Protein AF-A0A967EX42-F1 (afdb_monomer_lite)

Foldseek 3Di:
DDDDFDWDQLQPCLQPDDPPPQAQFWKFWAWPVRFTFIWRFHDRDNQFTWTQGDGGDDPDDGGIDTDGSNGTRTITGDHPPPPPPDPPDDD

Secondary structure (DSSP, 8-state):
------EE-HHHHHHHS--TT-TT-EEEEEETTS-EEEEEEEEEETTEEEEEEEEES-SSPSSEEEEETTTEEEEEE------SSS-----

Radius of gyration: 14.45 Å; chains: 1; bounding box: 37×41×31 Å

Structure (mmCIF, N/CA/C/O backbone):
data_AF-A0A967EX42-F1
#
_entry.id   AF-A0A967EX42-F1
#
loop_
_atom_site.group_PDB
_atom_site.id
_atom_site.type_symbol
_atom_site.label_atom_id
_atom_site.label_alt_id
_atom_site.label_comp_id
_atom_site.label_asym_id
_atom_site.label_entity_id
_atom_site.label_seq_id
_atom_site.pdbx_PDB_ins_code
_atom_site.Cartn_x
_atom_site.Cartn_y
_atom_site.Cartn_z
_atom_site.occupancy
_atom_site.B_iso_or_equiv
_atom_site.auth_seq_id
_atom_site.auth_comp_id
_atom_site.auth_asym_id
_atom_site.auth_atom_id
_atom_site.pdbx_PDB_model_num
ATOM 1 N N . MET A 1 1 ? 1.486 21.436 -17.954 1.00 35.44 1 MET A N 1
ATOM 2 C CA . MET A 1 1 ? 0.444 20.396 -18.123 1.00 35.44 1 MET A CA 1
ATOM 3 C C . MET A 1 1 ? 0.056 19.926 -16.726 1.00 35.44 1 MET A C 1
ATOM 5 O O . MET A 1 1 ? 0.956 19.622 -15.960 1.00 35.44 1 MET A O 1
ATOM 9 N N . SER A 1 2 ? -1.225 20.010 -16.351 1.00 40.00 2 SER A N 1
ATOM 10 C CA . SER A 1 2 ? -1.698 19.812 -14.967 1.00 40.00 2 SER A CA 1
ATOM 11 C C . SER A 1 2 ? -2.010 18.330 -14.727 1.00 40.00 2 SER A C 1
ATOM 13 O O . SER A 1 2 ? -2.857 17.781 -15.428 1.00 40.00 2 SER A O 1
ATOM 15 N N . ILE A 1 3 ? -1.311 17.670 -13.800 1.00 47.00 3 ILE A N 1
ATOM 16 C CA . ILE A 1 3 ? -1.523 16.250 -13.481 1.00 47.00 3 ILE A CA 1
ATOM 17 C C . ILE A 1 3 ? -2.624 16.183 -12.419 1.00 47.00 3 ILE A C 1
ATOM 19 O O . ILE A 1 3 ? -2.421 16.594 -11.278 1.00 47.00 3 ILE A O 1
ATOM 23 N N . SER A 1 4 ? -3.814 15.723 -12.804 1.00 40.44 4 SER A N 1
ATOM 24 C CA . SER A 1 4 ? -4.915 15.474 -11.872 1.00 40.44 4 SER A CA 1
ATOM 25 C C . SER A 1 4 ? -4.529 14.361 -10.896 1.00 40.44 4 SER A C 1
ATOM 27 O O . SER A 1 4 ? -4.266 13.237 -11.315 1.00 40.44 4 SER A O 1
ATOM 29 N N . ALA A 1 5 ? -4.518 14.662 -9.596 1.00 45.56 5 ALA A N 1
ATOM 30 C CA . ALA A 1 5 ? -4.414 13.653 -8.548 1.00 45.56 5 ALA A CA 1
ATOM 31 C C . ALA A 1 5 ? -5.678 12.776 -8.581 1.00 45.56 5 ALA A C 1
ATOM 33 O O . ALA A 1 5 ? -6.760 13.214 -8.188 1.00 45.56 5 ALA A O 1
ATOM 34 N N . MET A 1 6 ? -5.563 11.560 -9.117 1.00 48.69 6 MET A N 1
ATOM 35 C CA . MET A 1 6 ? -6.631 10.563 -9.067 1.00 48.69 6 MET A CA 1
ATOM 36 C C . MET A 1 6 ? -6.621 9.931 -7.673 1.00 48.69 6 MET A C 1
ATOM 38 O O . MET A 1 6 ? -5.757 9.117 -7.354 1.00 48.69 6 MET A O 1
ATOM 42 N N . LEU A 1 7 ? -7.553 10.356 -6.819 1.00 53.31 7 LEU A N 1
ATOM 43 C CA . LEU A 1 7 ? -7.757 9.775 -5.496 1.00 53.31 7 LEU A CA 1
ATOM 44 C C . LEU A 1 7 ? -8.462 8.421 -5.666 1.00 53.31 7 LEU A C 1
ATOM 46 O O . LEU A 1 7 ? -9.679 8.380 -5.838 1.00 53.31 7 LEU A O 1
ATOM 50 N N . VAL A 1 8 ? -7.698 7.326 -5.651 1.00 49.75 8 VAL A N 1
ATOM 51 C CA . VAL A 1 8 ? -8.249 5.971 -5.777 1.00 49.75 8 VAL A CA 1
ATOM 52 C C . VAL A 1 8 ? -8.836 5.551 -4.430 1.00 4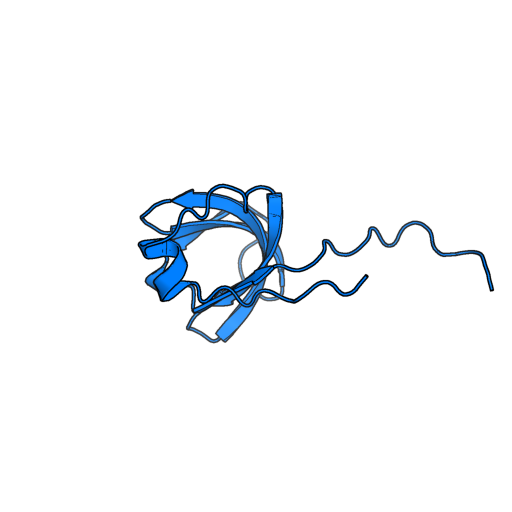9.75 8 VAL A C 1
ATOM 54 O O . VAL A 1 8 ? -8.125 5.367 -3.435 1.00 49.75 8 VAL A O 1
ATOM 57 N N . SER A 1 9 ? -10.158 5.392 -4.376 1.00 46.91 9 SER A N 1
ATOM 58 C CA . SER A 1 9 ? -10.838 4.854 -3.200 1.00 46.91 9 SER A CA 1
ATOM 59 C C . SER A 1 9 ? -10.618 3.341 -3.167 1.00 46.91 9 SER A C 1
ATOM 61 O O . SER A 1 9 ? -11.327 2.561 -3.814 1.00 46.91 9 SER A O 1
ATOM 63 N N . ALA A 1 10 ? -9.610 2.92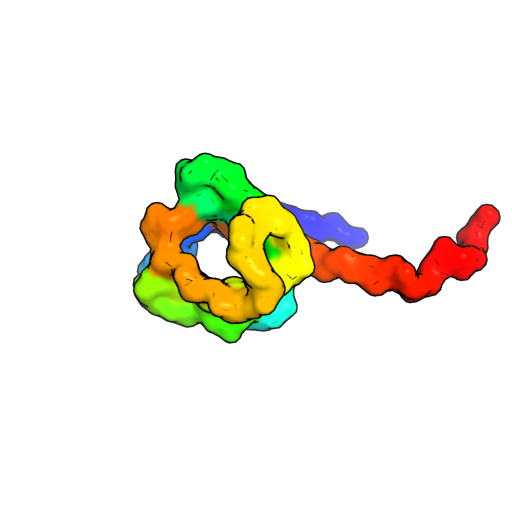4 -2.394 1.00 50.88 10 ALA A N 1
ATOM 64 C CA . ALA A 1 10 ? -9.120 1.547 -2.338 1.00 50.88 10 ALA A CA 1
ATOM 65 C C . ALA A 1 10 ? -10.233 0.505 -2.104 1.00 50.88 10 ALA A C 1
ATOM 67 O O . ALA A 1 10 ? -10.152 -0.606 -2.612 1.00 50.88 10 ALA A O 1
ATOM 68 N N . SER A 1 11 ? -11.312 0.844 -1.393 1.00 47.59 11 SER A N 1
ATOM 69 C CA . SER A 1 11 ? -12.350 -0.132 -1.025 1.00 47.59 11 SER A CA 1
ATOM 70 C C . SER A 1 11 ? -13.310 -0.535 -2.158 1.00 47.59 11 SER A C 1
ATOM 72 O O . SER A 1 11 ? -13.893 -1.618 -2.079 1.00 47.59 11 SER A O 1
ATOM 74 N N . LYS A 1 12 ? -13.496 0.288 -3.201 1.00 41.56 12 LYS A N 1
ATOM 75 C CA . LYS A 1 12 ? -14.422 -0.020 -4.312 1.00 41.56 12 LYS A CA 1
ATOM 76 C C . LYS A 1 12 ? -13.683 -0.328 -5.614 1.00 41.56 12 LYS A C 1
ATOM 78 O O . LYS A 1 12 ? -14.061 -1.248 -6.333 1.00 41.56 12 LYS A O 1
ATOM 83 N N . GLU A 1 13 ? -12.574 0.360 -5.866 1.00 47.31 13 GLU A N 1
ATOM 84 C CA . GLU A 1 13 ? -11.811 0.199 -7.108 1.00 47.31 13 GLU A CA 1
ATOM 85 C C . GLU A 1 13 ? -10.967 -1.082 -7.125 1.00 47.31 13 GLU A C 1
ATOM 87 O O . GLU A 1 13 ? -10.925 -1.741 -8.155 1.00 47.31 13 GLU A O 1
ATOM 92 N N . LEU A 1 14 ? -10.430 -1.544 -5.983 1.00 51.53 14 LEU A N 1
ATOM 93 C CA . LEU A 1 14 ? -9.758 -2.857 -5.897 1.00 51.53 14 LEU A CA 1
ATOM 94 C C . LEU A 1 14 ? -10.696 -4.044 -6.183 1.00 51.53 14 LEU A C 1
ATOM 96 O O . LEU A 1 14 ? -10.224 -5.145 -6.458 1.00 51.53 14 LEU A O 1
ATOM 100 N N . ARG A 1 15 ? -12.015 -3.854 -6.041 1.00 48.41 15 ARG A N 1
ATOM 101 C CA . ARG A 1 15 ? -13.008 -4.937 -6.098 1.00 48.41 15 ARG A CA 1
ATOM 102 C C . ARG A 1 15 ? -13.697 -5.056 -7.456 1.00 48.41 15 ARG A C 1
ATOM 104 O O . ARG A 1 15 ? -14.104 -6.156 -7.811 1.00 48.41 15 ARG A O 1
ATOM 111 N N . GLU A 1 16 ? -13.826 -3.951 -8.188 1.00 40.34 16 GLU A N 1
ATOM 112 C CA . GLU A 1 16 ? -14.556 -3.901 -9.466 1.00 40.34 16 GLU A CA 1
ATOM 113 C C . GLU A 1 16 ? -13.726 -3.376 -10.648 1.00 40.34 16 GLU A C 1
ATOM 115 O O . GLU A 1 16 ? -14.134 -3.562 -11.792 1.00 40.34 16 GLU A O 1
ATOM 120 N N . CYS A 1 17 ? -12.542 -2.797 -10.424 1.00 40.62 17 CYS A N 1
ATOM 121 C CA . CYS A 1 17 ? -11.687 -2.305 -11.500 1.00 40.62 17 CYS A CA 1
ATOM 122 C C . CYS A 1 17 ? -10.368 -3.077 -11.539 1.00 40.62 17 CYS A C 1
ATOM 124 O O . CYS A 1 17 ? -9.635 -3.136 -10.565 1.00 40.62 17 CYS A O 1
ATOM 126 N N . ASN A 1 18 ? -10.068 -3.673 -12.689 1.00 43.41 18 ASN A N 1
ATOM 127 C CA . ASN A 1 18 ? -8.858 -3.464 -13.496 1.00 43.41 18 ASN A CA 1
ATOM 128 C C . ASN A 1 18 ? -7.726 -2.558 -12.932 1.00 43.41 18 ASN A C 1
ATOM 130 O O . ASN A 1 18 ? -7.215 -1.697 -13.643 1.00 43.41 18 ASN A O 1
ATOM 134 N N . VAL A 1 19 ? -7.250 -2.748 -11.700 1.00 51.53 19 VAL A N 1
ATOM 135 C CA . VAL A 1 19 ? -6.016 -2.105 -11.210 1.00 51.53 19 VAL A CA 1
ATOM 136 C C . VAL A 1 19 ? -4.788 -2.894 -11.692 1.00 51.53 19 VAL A C 1
ATOM 138 O O . VAL A 1 19 ? -3.875 -3.214 -10.939 1.00 51.53 19 VAL A O 1
ATOM 141 N N . THR A 1 20 ? -4.779 -3.268 -12.970 1.00 52.69 20 THR A N 1
ATOM 142 C CA . THR A 1 20 ? -3.600 -3.784 -13.671 1.00 52.69 20 THR A CA 1
ATOM 143 C C . THR A 1 20 ? -2.809 -2.580 -14.172 1.00 52.69 20 THR A C 1
ATOM 145 O O . THR A 1 20 ? -3.272 -1.893 -15.081 1.00 52.69 20 THR A O 1
ATOM 148 N N . GLY A 1 21 ? -1.650 -2.298 -13.569 1.00 56.91 21 GLY A N 1
ATOM 149 C CA . GLY A 1 21 ? -0.772 -1.194 -13.991 1.00 56.91 21 GLY A CA 1
ATOM 150 C C . GLY A 1 21 ? -0.304 -0.237 -12.890 1.00 56.91 21 GLY A C 1
ATOM 151 O O . GLY A 1 21 ? 0.402 0.718 -13.202 1.00 56.91 21 GLY A O 1
ATOM 152 N N . MET A 1 22 ? -0.660 -0.472 -11.620 1.00 66.25 22 MET A N 1
ATOM 153 C CA . MET A 1 22 ? -0.056 0.262 -10.495 1.00 66.25 22 MET A CA 1
ATOM 154 C C . MET A 1 22 ? 1.289 -0.329 -10.053 1.00 66.25 22 MET A C 1
ATOM 156 O O . MET A 1 22 ? 1.985 0.302 -9.264 1.00 66.25 22 MET A O 1
ATOM 160 N N . ASP A 1 23 ? 1.676 -1.507 -10.547 1.00 75.50 23 ASP A N 1
ATOM 161 C CA . ASP A 1 23 ? 2.970 -2.124 -10.251 1.00 75.50 23 ASP A CA 1
ATOM 162 C C . ASP A 1 23 ? 4.135 -1.180 -10.569 1.00 75.50 23 ASP A C 1
ATOM 164 O O . ASP A 1 23 ? 4.238 -0.612 -11.656 1.00 75.50 23 ASP A O 1
ATOM 168 N N . GLY A 1 24 ? 5.015 -0.989 -9.589 1.00 78.62 24 GLY A N 1
ATOM 169 C CA . GLY A 1 24 ? 6.131 -0.052 -9.669 1.00 78.62 24 GLY A CA 1
ATOM 170 C C . GLY A 1 24 ? 5.774 1.407 -9.362 1.00 78.62 24 GLY A C 1
ATOM 171 O O . GLY A 1 24 ? 6.683 2.234 -9.306 1.00 78.62 24 GLY A O 1
ATOM 172 N N . GLN A 1 25 ? 4.503 1.748 -9.115 1.00 83.81 25 GLN A N 1
ATOM 173 C CA . GLN A 1 25 ? 4.126 3.107 -8.721 1.00 83.81 25 GLN A CA 1
ATOM 174 C C . GLN A 1 25 ? 4.354 3.367 -7.234 1.00 83.81 25 GLN A C 1
ATOM 176 O O . GLN A 1 25 ? 4.132 2.504 -6.380 1.00 83.81 25 GLN A O 1
ATOM 181 N N . TYR A 1 26 ? 4.772 4.596 -6.933 1.00 86.12 26 TYR A N 1
ATOM 182 C CA . TYR A 1 26 ? 4.898 5.094 -5.572 1.00 86.12 26 TYR A CA 1
ATOM 183 C C . TYR A 1 26 ? 3.523 5.519 -5.075 1.00 86.12 26 TYR A C 1
ATOM 185 O O . TYR A 1 26 ? 2.802 6.267 -5.732 1.00 86.12 26 TYR A O 1
ATOM 193 N N . VAL A 1 27 ? 3.155 5.026 -3.902 1.00 86.75 27 VAL A N 1
ATOM 194 C CA . VAL A 1 27 ? 1.878 5.317 -3.269 1.00 86.75 27 VAL A CA 1
ATOM 195 C C . VAL A 1 27 ? 2.084 5.694 -1.812 1.00 86.75 27 VAL A C 1
ATOM 197 O O . VAL A 1 27 ? 2.958 5.161 -1.123 1.00 86.75 27 VAL A O 1
ATOM 200 N N . VAL A 1 28 ? 1.245 6.593 -1.319 1.00 88.88 28 VAL A N 1
ATOM 201 C CA . VAL A 1 28 ? 1.023 6.770 0.112 1.00 88.88 28 VAL A CA 1
ATOM 202 C C . VAL A 1 28 ? -0.157 5.888 0.489 1.00 88.88 28 VAL A C 1
ATOM 204 O O . VAL A 1 28 ? -1.291 6.124 0.077 1.00 88.88 28 VAL A O 1
ATOM 207 N N . ALA A 1 29 ? 0.128 4.838 1.254 1.00 88.06 29 ALA A N 1
ATOM 208 C CA . ALA A 1 29 ? -0.883 3.947 1.787 1.00 88.06 29 ALA A CA 1
ATOM 209 C C . ALA A 1 29 ? -1.353 4.455 3.151 1.00 88.06 29 ALA A C 1
ATOM 211 O O . ALA A 1 29 ? -0.544 4.618 4.071 1.00 88.06 29 ALA A O 1
ATOM 212 N N . THR A 1 30 ? -2.662 4.669 3.278 1.00 89.38 30 THR A N 1
ATOM 213 C CA . THR A 1 30 ? -3.321 4.948 4.557 1.00 89.38 30 THR A CA 1
ATOM 214 C C . THR A 1 30 ? -4.038 3.683 5.010 1.00 89.38 30 THR A C 1
ATOM 216 O O . THR A 1 30 ? -4.881 3.143 4.293 1.00 89.38 30 THR A O 1
ATOM 219 N N . LEU A 1 31 ? -3.689 3.174 6.190 1.00 88.69 31 LEU A N 1
ATOM 220 C CA . LEU A 1 31 ? -4.398 2.065 6.826 1.00 88.69 31 LEU A CA 1
ATOM 221 C C . LEU A 1 31 ? -5.603 2.584 7.606 1.00 88.69 31 LEU A C 1
ATOM 223 O O . LEU A 1 31 ? -5.625 3.728 8.057 1.00 88.69 31 LEU A O 1
ATOM 227 N N . ARG A 1 32 ? -6.580 1.706 7.846 1.00 87.94 32 ARG A N 1
ATOM 228 C CA . ARG A 1 32 ? -7.773 2.046 8.639 1.00 87.94 32 ARG A CA 1
ATOM 229 C C . ARG A 1 32 ? -7.485 2.423 10.091 1.00 87.94 32 ARG A C 1
ATOM 231 O O . ARG A 1 32 ? -8.305 3.086 10.712 1.00 87.94 32 ARG A O 1
ATOM 238 N N . ASP A 1 33 ? -6.346 2.005 10.640 1.00 87.69 33 ASP A N 1
ATOM 239 C CA . ASP A 1 33 ? -5.891 2.433 11.969 1.00 87.69 33 ASP A CA 1
ATOM 240 C C . ASP A 1 33 ? -5.270 3.846 11.974 1.00 87.69 33 ASP A C 1
ATOM 242 O O . ASP A 1 33 ? -4.888 4.348 13.027 1.00 87.69 33 ASP A O 1
ATOM 246 N N . GLY A 1 34 ? -5.194 4.500 10.809 1.00 87.69 34 GLY A N 1
ATOM 247 C CA . GLY A 1 34 ? -4.628 5.835 10.632 1.00 87.69 34 GLY A CA 1
ATOM 248 C C . GLY A 1 34 ? -3.141 5.842 10.278 1.00 87.69 34 GLY A C 1
ATOM 249 O O . GLY A 1 34 ? -2.624 6.895 9.905 1.00 87.69 34 GLY A O 1
ATOM 250 N N . THR A 1 35 ? -2.449 4.696 10.336 1.00 88.81 35 THR A N 1
ATOM 251 C CA . THR A 1 35 ? -1.044 4.607 9.916 1.00 88.81 35 THR A CA 1
ATOM 252 C C . THR A 1 35 ? -0.893 4.986 8.446 1.00 88.81 35 THR A C 1
ATOM 254 O O . THR A 1 35 ? -1.524 4.392 7.569 1.00 88.81 35 THR A O 1
ATOM 257 N N . LYS A 1 36 ? 0.005 5.937 8.174 1.00 87.44 36 LYS A N 1
ATOM 258 C CA . LYS A 1 36 ? 0.373 6.369 6.823 1.00 87.44 36 LYS A CA 1
ATOM 259 C C . LYS A 1 36 ? 1.827 6.040 6.532 1.00 87.44 36 LYS A C 1
ATOM 261 O O . LYS A 1 36 ? 2.717 6.316 7.337 1.00 87.44 36 LYS A O 1
ATOM 266 N N . PHE A 1 37 ? 2.081 5.467 5.365 1.00 87.25 37 PHE A N 1
ATOM 267 C CA . PHE A 1 37 ? 3.437 5.173 4.919 1.00 87.25 37 PHE A CA 1
ATOM 268 C C . PHE A 1 37 ? 3.531 5.209 3.398 1.00 87.25 37 PHE A C 1
ATOM 270 O O . PHE A 1 37 ? 2.576 4.914 2.686 1.00 87.25 37 PHE A O 1
ATOM 277 N N . MET A 1 38 ? 4.709 5.564 2.905 1.00 87.44 38 MET A N 1
ATOM 278 C CA . MET A 1 38 ? 5.034 5.550 1.491 1.00 87.44 38 MET A CA 1
ATOM 279 C C . MET A 1 38 ? 5.599 4.185 1.106 1.00 87.44 38 MET A C 1
ATOM 281 O O . MET A 1 38 ? 6.519 3.661 1.753 1.00 87.44 38 MET A O 1
ATOM 285 N N . ALA A 1 39 ? 5.059 3.617 0.041 1.00 89.25 39 ALA A N 1
ATOM 286 C CA . ALA A 1 39 ? 5.450 2.323 -0.478 1.00 89.25 39 ALA A CA 1
ATOM 287 C C . ALA A 1 39 ? 5.403 2.297 -2.006 1.00 89.25 39 ALA A C 1
ATOM 289 O O . ALA A 1 39 ? 4.779 3.146 -2.629 1.00 89.25 39 ALA A O 1
ATOM 290 N N . VAL A 1 40 ? 6.057 1.306 -2.601 1.00 88.81 40 VAL A N 1
ATOM 291 C CA . VAL A 1 40 ? 5.897 0.970 -4.018 1.00 88.81 40 VAL A CA 1
ATOM 292 C C . VAL A 1 40 ? 4.954 -0.218 -4.126 1.00 88.81 40 VAL A C 1
ATOM 294 O O . VAL A 1 40 ? 5.111 -1.196 -3.392 1.00 88.81 40 VAL A O 1
ATOM 297 N N . VAL A 1 41 ? 3.975 -0.147 -5.022 1.00 88.06 41 VAL A N 1
ATOM 298 C CA . VAL A 1 41 ? 3.095 -1.285 -5.313 1.00 88.06 41 VAL A CA 1
ATOM 299 C C . VAL A 1 41 ? 3.900 -2.357 -6.041 1.00 88.06 41 VAL A C 1
ATOM 301 O O . VAL A 1 41 ? 4.542 -2.078 -7.048 1.00 88.06 41 VAL A O 1
ATOM 304 N N . PHE A 1 42 ? 3.905 -3.575 -5.504 1.00 87.62 42 PHE A N 1
ATOM 305 C CA . PHE A 1 42 ? 4.600 -4.715 -6.105 1.00 87.62 42 PHE A CA 1
ATOM 306 C C . PHE A 1 42 ? 3.660 -5.683 -6.813 1.00 87.62 42 PHE A C 1
ATOM 308 O O . PHE A 1 42 ? 4.078 -6.306 -7.779 1.00 87.62 42 PHE A O 1
ATOM 315 N N . GLU A 1 43 ? 2.460 -5.871 -6.259 1.00 85.62 43 GLU A N 1
ATOM 316 C CA . GLU A 1 43 ? 1.427 -6.728 -6.834 1.00 85.62 43 GLU A CA 1
ATOM 317 C C . GLU A 1 43 ? 0.071 -6.379 -6.214 1.00 85.62 43 GLU A C 1
ATOM 319 O O . GLU A 1 43 ? -0.029 -6.134 -5.006 1.00 85.62 43 GLU A O 1
ATOM 324 N N . ILE A 1 44 ? -0.991 -6.413 -7.016 1.00 83.00 44 ILE A N 1
ATOM 325 C CA . ILE A 1 44 ? -2.374 -6.325 -6.541 1.00 83.00 44 ILE A CA 1
ATOM 326 C C . ILE A 1 44 ? -3.076 -7.651 -6.822 1.00 83.00 44 ILE A C 1
ATOM 328 O O . ILE A 1 44 ? -3.073 -8.159 -7.938 1.00 83.00 44 ILE A O 1
ATOM 332 N N . SER A 1 45 ? -3.702 -8.204 -5.790 1.00 81.75 45 SER A N 1
ATOM 333 C CA . SER A 1 45 ? -4.448 -9.457 -5.834 1.00 81.75 45 SER A CA 1
ATOM 334 C C . SER A 1 45 ? -5.861 -9.258 -5.286 1.00 81.75 45 SER A C 1
ATOM 336 O O . SER A 1 45 ? -6.121 -8.345 -4.506 1.00 81.75 45 SER A O 1
ATOM 338 N N . ALA A 1 46 ? -6.777 -10.181 -5.590 1.00 76.75 46 ALA A N 1
ATOM 339 C CA . ALA A 1 46 ? -8.150 -10.134 -5.069 1.00 76.75 46 ALA A CA 1
ATOM 340 C C . ALA A 1 46 ? -8.231 -10.119 -3.524 1.00 76.75 46 ALA A C 1
ATOM 342 O O . ALA A 1 46 ? -9.206 -9.634 -2.953 1.00 76.75 46 ALA A O 1
ATOM 343 N N . GLY A 1 47 ? -7.207 -10.643 -2.839 1.00 81.44 47 GLY A N 1
ATOM 344 C CA . GLY A 1 47 ? -7.115 -10.627 -1.377 1.00 81.44 47 GLY A CA 1
ATOM 345 C C . GLY A 1 47 ? -6.527 -9.343 -0.777 1.00 81.44 47 GLY A C 1
ATOM 346 O O . GLY A 1 47 ? -6.682 -9.116 0.425 1.00 81.44 47 GLY A O 1
ATOM 347 N N . GLY A 1 48 ? -5.840 -8.507 -1.560 1.00 86.25 48 GLY A N 1
ATOM 348 C CA . GLY A 1 48 ? -5.098 -7.360 -1.039 1.00 86.25 48 GLY A CA 1
ATOM 349 C C . GLY A 1 48 ? -3.975 -6.866 -1.944 1.00 86.25 48 GLY A C 1
ATOM 350 O O . GLY A 1 48 ? -3.853 -7.269 -3.096 1.00 86.25 48 GLY A O 1
ATOM 351 N N . VAL A 1 49 ? -3.133 -5.999 -1.392 1.00 86.38 49 VAL A N 1
ATOM 352 C CA . VAL A 1 49 ? -2.032 -5.348 -2.107 1.00 86.38 49 VAL A CA 1
ATOM 353 C C . VAL A 1 49 ? -0.703 -5.700 -1.444 1.00 86.38 49 VAL A C 1
ATOM 355 O O . VAL A 1 49 ? -0.556 -5.594 -0.223 1.00 86.38 49 VAL A O 1
ATOM 358 N N . GLN A 1 50 ? 0.273 -6.115 -2.249 1.00 88.56 50 GLN A N 1
ATOM 359 C CA . GLN A 1 50 ? 1.669 -6.215 -1.845 1.00 88.56 50 GLN A CA 1
ATOM 360 C C . GLN A 1 50 ? 2.365 -4.871 -2.059 1.00 88.56 50 GLN A C 1
ATOM 362 O O . GLN A 1 50 ? 2.429 -4.345 -3.170 1.00 88.56 50 GLN A O 1
ATOM 367 N N . LEU A 1 51 ? 2.912 -4.329 -0.977 1.00 88.56 51 LEU A N 1
ATOM 368 C CA . LEU A 1 51 ? 3.582 -3.038 -0.920 1.00 88.56 51 LEU A CA 1
ATOM 369 C C . LEU A 1 51 ? 5.030 -3.222 -0.458 1.00 88.56 51 LEU A C 1
ATOM 371 O O . LEU A 1 51 ? 5.297 -3.919 0.521 1.00 88.56 51 LEU A O 1
ATOM 375 N N . ILE A 1 52 ? 5.975 -2.565 -1.122 1.00 87.06 52 ILE A N 1
ATOM 376 C CA . ILE A 1 52 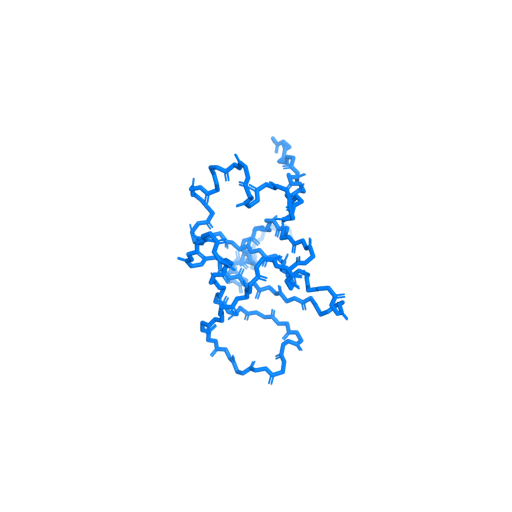? 7.372 -2.471 -0.692 1.00 87.06 52 ILE A CA 1
ATOM 377 C C . ILE A 1 52 ? 7.540 -1.155 0.057 1.00 87.06 52 ILE A C 1
ATOM 379 O O . ILE A 1 52 ? 7.429 -0.087 -0.540 1.00 87.06 52 ILE A O 1
ATOM 383 N N . LYS A 1 53 ? 7.801 -1.210 1.367 1.00 80.69 53 LYS A N 1
ATOM 384 C CA . LYS A 1 53 ? 7.965 0.002 2.186 1.00 80.69 53 LYS A CA 1
ATOM 385 C C . LYS A 1 53 ? 9.163 0.821 1.694 1.00 80.69 53 LYS A C 1
ATOM 387 O O . LYS A 1 53 ? 10.281 0.314 1.688 1.00 80.69 53 LYS A O 1
ATOM 392 N N . VAL A 1 54 ? 8.922 2.095 1.384 1.00 76.56 54 VAL A N 1
ATOM 393 C CA . VAL A 1 54 ? 9.964 3.075 1.041 1.00 76.56 54 VAL A CA 1
ATOM 394 C C . VAL A 1 54 ? 10.295 3.944 2.253 1.00 76.56 54 VAL A C 1
ATOM 396 O O . VAL A 1 54 ? 11.457 4.067 2.627 1.00 76.56 54 VAL A O 1
ATOM 399 N N . LYS A 1 55 ? 9.279 4.534 2.902 1.00 74.69 55 LYS A N 1
ATOM 400 C CA . LYS A 1 55 ? 9.453 5.455 4.040 1.00 74.69 55 LYS A CA 1
ATOM 401 C C . LYS A 1 55 ? 8.163 5.566 4.856 1.00 74.69 55 LYS A C 1
ATOM 403 O O . LYS A 1 55 ? 7.082 5.449 4.299 1.00 74.69 55 LYS A O 1
ATOM 408 N N . GLY A 1 56 ? 8.251 5.820 6.161 1.00 72.75 56 GLY A N 1
ATOM 409 C CA . GLY A 1 56 ? 7.084 6.114 7.003 1.00 72.75 56 GLY A CA 1
ATOM 410 C C . GLY A 1 56 ? 7.042 5.325 8.305 1.00 72.75 56 GLY A C 1
ATOM 411 O O . GLY A 1 56 ? 7.933 4.518 8.586 1.00 72.75 56 GLY A O 1
ATOM 412 N N . ASP A 1 57 ? 5.970 5.546 9.060 1.00 70.56 57 ASP A N 1
ATOM 413 C CA . ASP A 1 57 ? 5.825 5.171 10.473 1.00 70.56 57 ASP A CA 1
ATOM 414 C C . ASP A 1 57 ? 5.481 3.688 10.702 1.00 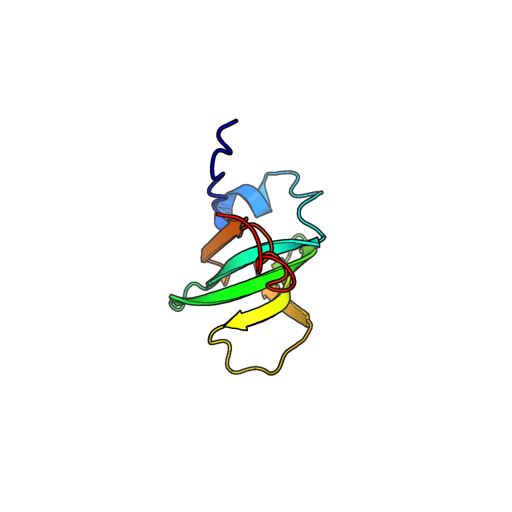70.56 57 ASP A C 1
ATOM 416 O O . ASP A 1 57 ? 5.088 3.269 11.784 1.00 70.56 57 ASP A O 1
ATOM 420 N N . LEU A 1 58 ? 5.623 2.842 9.675 1.00 75.56 58 LEU A N 1
ATOM 421 C CA . LEU A 1 58 ? 5.357 1.416 9.833 1.00 75.56 58 LEU A CA 1
ATOM 422 C C . LEU A 1 58 ? 6.377 0.826 10.832 1.00 75.56 58 LEU A C 1
ATOM 424 O O . LEU A 1 58 ? 7.573 0.881 10.535 1.00 75.56 58 LEU A O 1
ATOM 428 N N . PRO A 1 59 ? 5.973 0.174 11.938 1.00 69.69 59 PRO A N 1
ATOM 429 C CA . PRO A 1 59 ? 6.904 -0.340 12.955 1.00 69.69 59 PRO A CA 1
ATOM 430 C C . PRO A 1 59 ? 7.766 -1.522 12.475 1.00 69.69 59 PRO A C 1
ATOM 432 O O . PRO A 1 59 ? 8.564 -2.068 13.232 1.00 69.69 59 PRO A O 1
ATOM 435 N N . LYS A 1 60 ? 7.603 -1.952 11.219 1.00 69.44 60 LYS A N 1
ATOM 436 C CA . LYS A 1 60 ? 8.359 -3.046 10.608 1.00 69.44 60 LYS A CA 1
ATOM 437 C C . LYS A 1 60 ? 9.528 -2.517 9.754 1.00 69.44 60 LYS A C 1
ATOM 439 O O . LYS A 1 60 ? 9.416 -1.424 9.178 1.00 69.44 60 LYS A O 1
ATOM 444 N N . PRO A 1 61 ? 10.637 -3.281 9.658 1.00 71.81 61 PRO A N 1
ATOM 445 C CA . PRO A 1 61 ? 11.796 -2.930 8.830 1.00 71.81 61 PRO A CA 1
ATOM 446 C C . PRO A 1 61 ? 11.421 -2.756 7.349 1.00 71.81 61 PRO A C 1
ATOM 448 O O . PRO A 1 61 ? 10.335 -3.144 6.932 1.00 71.81 61 PRO A O 1
ATOM 451 N N . ALA A 1 62 ? 12.290 -2.152 6.537 1.00 67.88 62 ALA A N 1
ATOM 452 C CA . ALA A 1 62 ? 12.051 -2.052 5.094 1.00 67.88 62 ALA A CA 1
ATOM 453 C C . ALA A 1 62 ? 11.908 -3.456 4.469 1.00 67.88 62 ALA A C 1
ATOM 455 O O . ALA A 1 62 ? 12.672 -4.363 4.796 1.00 67.88 62 ALA A O 1
ATOM 456 N N . GLY A 1 63 ? 10.909 -3.651 3.604 1.00 77.88 63 GLY A N 1
ATOM 457 C CA . GLY A 1 63 ? 10.600 -4.964 3.037 1.00 77.88 63 GLY A CA 1
ATOM 458 C C . GLY A 1 63 ? 9.265 -5.016 2.294 1.00 77.88 63 GLY A C 1
ATOM 459 O O . GLY A 1 63 ? 8.585 -3.999 2.139 1.00 77.88 63 GLY A O 1
ATOM 460 N N . ARG A 1 64 ? 8.911 -6.221 1.831 1.00 86.00 64 ARG A N 1
ATOM 461 C CA . ARG A 1 64 ? 7.622 -6.533 1.195 1.00 86.00 64 ARG A CA 1
ATOM 462 C C . ARG A 1 64 ? 6.565 -6.829 2.254 1.00 86.00 64 ARG A C 1
ATOM 464 O O . ARG A 1 64 ? 6.776 -7.661 3.135 1.00 86.00 64 ARG A O 1
ATOM 471 N N . PHE A 1 65 ? 5.418 -6.179 2.131 1.00 84.88 65 PHE A N 1
ATOM 472 C CA . PHE A 1 65 ? 4.289 -6.307 3.037 1.00 84.88 65 PHE A CA 1
ATOM 473 C C . PHE A 1 65 ? 3.015 -6.576 2.258 1.00 84.88 65 PHE A C 1
ATOM 475 O O . PHE A 1 65 ? 2.633 -5.793 1.397 1.00 84.88 65 PHE A O 1
ATOM 482 N N . PHE A 1 66 ? 2.330 -7.657 2.606 1.00 87.44 66 PHE A N 1
ATOM 483 C CA . PHE A 1 66 ? 0.976 -7.893 2.137 1.00 87.44 66 PHE A CA 1
ATOM 484 C C . PHE A 1 66 ? -0.019 -7.220 3.085 1.00 87.44 66 PHE A C 1
ATOM 486 O O . PHE A 1 66 ? -0.043 -7.513 4.286 1.00 87.44 66 PHE A O 1
ATOM 493 N N . PHE A 1 67 ? -0.847 -6.333 2.541 1.00 86.75 67 PHE A N 1
ATOM 494 C CA . PHE A 1 67 ? -1.959 -5.719 3.250 1.00 86.75 67 PHE A CA 1
ATOM 495 C C . PHE A 1 67 ? -3.270 -6.162 2.608 1.00 86.75 67 PHE A C 1
ATOM 497 O O . PHE A 1 67 ? -3.497 -5.887 1.429 1.00 86.75 67 PHE A O 1
ATOM 504 N N . PRO A 1 68 ? -4.159 -6.830 3.358 1.00 86.31 68 PRO A N 1
ATOM 505 C CA . PRO A 1 68 ? -5.448 -7.195 2.812 1.00 86.31 68 PRO A CA 1
ATOM 506 C C . PRO A 1 68 ? -6.291 -5.942 2.557 1.00 86.31 68 PRO A C 1
ATOM 508 O O . PRO A 1 68 ? -6.216 -4.968 3.309 1.0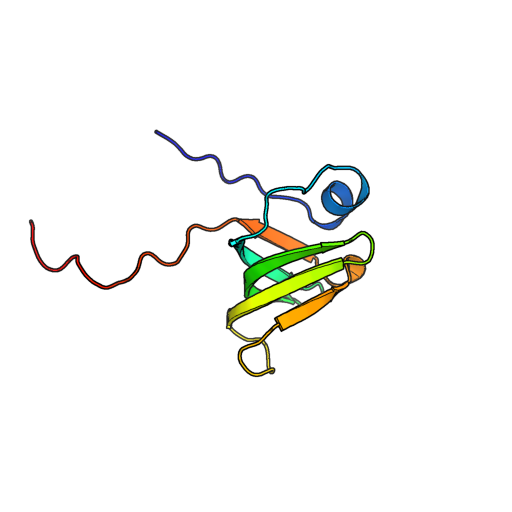0 86.31 68 PRO A O 1
ATOM 511 N N . HIS A 1 69 ? -7.126 -5.982 1.520 1.00 82.19 69 HIS A N 1
ATOM 512 C CA . HIS A 1 69 ? -7.897 -4.822 1.049 1.00 82.19 69 HIS A CA 1
ATOM 513 C C . HIS A 1 69 ? -8.783 -4.162 2.125 1.00 82.19 69 HIS A C 1
ATOM 515 O O . HIS A 1 69 ? -9.004 -2.961 2.092 1.00 82.19 69 HIS A O 1
ATOM 521 N N . TRP A 1 70 ? -9.237 -4.921 3.127 1.00 83.50 70 TRP A N 1
ATOM 522 C CA . TRP A 1 70 ? -10.070 -4.433 4.226 1.00 83.50 70 TRP A CA 1
ATOM 523 C C . TRP A 1 70 ? -9.279 -3.631 5.261 1.00 83.50 70 TRP A C 1
ATOM 525 O O . TRP A 1 70 ? -9.872 -2.939 6.083 1.00 83.50 70 TRP A O 1
ATOM 535 N N . ARG A 1 71 ? -7.947 -3.745 5.253 1.00 86.88 71 ARG A N 1
ATOM 536 C CA . ARG A 1 71 ? -7.052 -3.031 6.168 1.00 86.88 71 ARG A CA 1
ATOM 537 C C . ARG A 1 71 ? -6.548 -1.715 5.580 1.00 86.88 71 ARG A C 1
ATOM 539 O O . ARG A 1 71 ? -6.136 -0.838 6.336 1.00 86.88 71 ARG A O 1
ATOM 546 N N . ILE A 1 72 ? -6.582 -1.596 4.256 1.00 86.19 72 ILE A N 1
ATOM 547 C CA . ILE A 1 72 ? -6.237 -0.382 3.522 1.00 86.19 72 ILE A CA 1
ATOM 548 C C . ILE A 1 72 ? -7.471 0.522 3.509 1.00 86.19 72 ILE A C 1
ATOM 550 O O . ILE A 1 72 ? -8.565 0.094 3.143 1.00 86.19 72 ILE A O 1
ATOM 554 N N . ASP A 1 73 ? -7.298 1.760 3.949 1.00 87.31 73 ASP A N 1
ATOM 555 C CA . ASP A 1 73 ? -8.320 2.797 3.850 1.00 87.31 73 ASP A CA 1
ATOM 556 C C . ASP A 1 73 ? -8.281 3.438 2.456 1.00 87.31 73 ASP A C 1
ATOM 558 O O . ASP A 1 73 ? -9.262 3.388 1.709 1.00 87.31 73 ASP A O 1
ATOM 562 N N . SER A 1 74 ? -7.102 3.927 2.061 1.00 84.06 74 SER A N 1
ATOM 563 C CA . SER A 1 74 ? -6.855 4.556 0.763 1.00 84.06 74 SER A CA 1
ATOM 564 C C . SER A 1 74 ? -5.424 4.323 0.265 1.00 84.06 74 SER A C 1
ATOM 566 O O . SER A 1 74 ? -4.502 4.059 1.046 1.00 84.06 74 SER A O 1
ATOM 568 N N . LEU A 1 75 ? -5.248 4.415 -1.056 1.00 84.62 75 LEU A N 1
ATOM 569 C CA . LEU A 1 75 ? -3.949 4.425 -1.729 1.00 84.62 75 LEU A CA 1
ATOM 570 C C . LEU A 1 75 ? -3.894 5.666 -2.615 1.00 84.62 75 LEU A C 1
ATOM 572 O O . LEU A 1 75 ? -4.661 5.787 -3.567 1.00 84.62 75 LEU A O 1
ATOM 576 N N . GLU A 1 76 ? -2.984 6.580 -2.308 1.00 85.75 76 GLU A N 1
ATOM 577 C CA . GLU A 1 76 ? -2.780 7.787 -3.105 1.00 85.75 76 GLU A CA 1
ATOM 578 C C . GLU A 1 76 ? -1.520 7.621 -3.943 1.00 85.75 76 GLU A C 1
ATOM 580 O O . GLU A 1 76 ? -0.434 7.458 -3.388 1.00 85.75 76 GLU A O 1
ATOM 585 N N . VAL A 1 77 ? -1.650 7.650 -5.271 1.00 85.12 77 VAL A N 1
ATOM 586 C CA . VAL A 1 77 ? -0.484 7.648 -6.163 1.00 85.12 77 VAL A CA 1
ATOM 587 C C . VAL A 1 77 ? 0.256 8.961 -5.996 1.00 85.12 77 VAL A C 1
ATOM 589 O O . VAL A 1 77 ? -0.309 10.040 -6.171 1.00 85.12 77 VAL A O 1
ATOM 592 N N . VAL A 1 78 ? 1.536 8.855 -5.677 1.00 83.12 78 VAL A N 1
ATOM 593 C CA . VAL A 1 78 ? 2.444 9.987 -5.573 1.00 83.12 78 VAL A CA 1
ATOM 594 C C . VAL A 1 78 ? 3.563 9.818 -6.582 1.00 83.12 78 VAL A C 1
ATOM 596 O O . VAL A 1 78 ? 3.877 8.712 -7.026 1.00 83.12 78 VAL A O 1
ATOM 599 N N . GLN A 1 79 ? 4.187 10.927 -6.958 1.00 77.31 79 GLN A N 1
ATOM 600 C CA . GLN A 1 79 ? 5.441 10.829 -7.686 1.00 77.31 79 GLN A CA 1
ATOM 601 C C . GLN A 1 79 ? 6.486 10.174 -6.770 1.00 77.31 79 GLN A C 1
ATOM 603 O O . GLN A 1 79 ? 6.418 10.365 -5.546 1.00 77.31 79 GLN A O 1
ATOM 608 N N . PRO A 1 80 ? 7.439 9.395 -7.321 1.00 70.25 80 PRO A N 1
ATOM 609 C CA . PRO A 1 80 ? 8.633 9.050 -6.565 1.00 70.25 80 PRO A CA 1
ATOM 610 C C . PRO A 1 80 ? 9.169 10.320 -5.905 1.00 70.25 80 PRO A C 1
ATOM 612 O O . PRO A 1 80 ? 9.077 11.387 -6.520 1.00 70.25 80 PRO A O 1
ATOM 615 N N . PRO A 1 81 ? 9.721 10.248 -4.680 1.00 64.69 81 PRO A N 1
ATOM 616 C CA . PRO A 1 81 ? 10.590 11.326 -4.250 1.00 64.69 81 PRO A CA 1
ATOM 617 C C . PRO A 1 81 ? 11.630 11.441 -5.362 1.00 64.69 81 PRO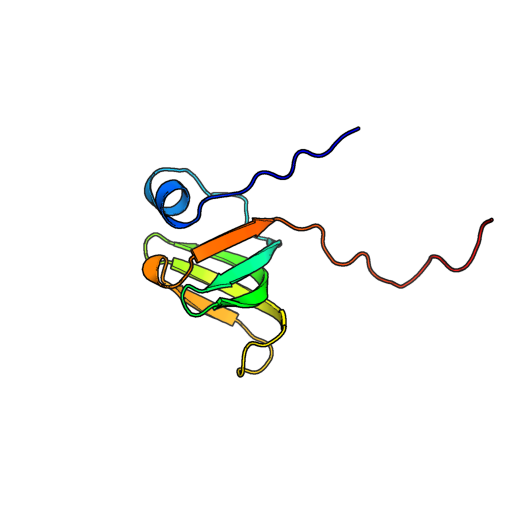 A C 1
ATOM 619 O O . PRO A 1 81 ? 12.376 10.485 -5.580 1.00 64.69 81 PRO A O 1
ATOM 622 N N . GLU A 1 82 ? 11.588 12.529 -6.139 1.00 58.38 82 GLU A N 1
ATOM 623 C CA . GLU A 1 82 ? 12.639 12.831 -7.103 1.00 58.38 82 GLU A CA 1
ATOM 624 C C . GLU A 1 82 ? 13.943 12.558 -6.370 1.00 58.38 82 GLU A C 1
ATOM 626 O O . GLU A 1 82 ? 14.089 12.992 -5.219 1.00 58.38 82 GLU A O 1
ATOM 631 N N . SER A 1 83 ? 14.817 11.736 -6.963 1.00 50.16 83 SER A N 1
ATOM 632 C CA . SER A 1 83 ? 16.174 11.584 -6.459 1.00 50.16 83 SER A CA 1
ATOM 633 C C . SER A 1 83 ? 16.662 12.993 -6.161 1.00 50.16 83 SER A C 1
ATOM 635 O O . SER A 1 83 ? 16.883 13.771 -7.081 1.00 50.16 83 SER A O 1
ATOM 637 N N . GLN A 1 84 ? 16.775 13.353 -4.882 1.00 53.06 84 GLN A N 1
ATOM 638 C CA . GLN A 1 84 ? 17.498 14.547 -4.469 1.00 53.06 84 GLN A CA 1
ATOM 639 C C . GLN A 1 84 ? 18.987 14.243 -4.648 1.00 53.06 84 GLN A C 1
ATOM 641 O O . GLN A 1 84 ? 19.750 14.195 -3.694 1.00 53.06 84 GLN A O 1
ATOM 646 N N . GLU A 1 85 ? 19.377 13.978 -5.884 1.00 56.59 85 GLU A N 1
ATOM 647 C CA . GLU A 1 85 ? 20.712 14.156 -6.406 1.00 56.59 85 GLU A CA 1
ATOM 648 C C . GLU A 1 85 ? 20.495 14.937 -7.705 1.00 56.59 85 GLU A C 1
ATOM 650 O O . GLU A 1 85 ? 19.871 14.439 -8.637 1.00 56.59 85 GLU A O 1
ATOM 655 N N . ASP A 1 86 ? 20.983 16.179 -7.700 1.00 50.81 86 ASP A N 1
ATOM 656 C CA . ASP A 1 86 ? 21.011 17.148 -8.804 1.00 50.81 86 ASP A CA 1
ATOM 657 C C . ASP A 1 86 ? 19.850 18.160 -8.935 1.00 50.81 86 ASP A C 1
ATOM 659 O O . ASP A 1 86 ? 19.129 18.242 -9.922 1.00 50.81 86 ASP A O 1
ATOM 663 N N . THR A 1 87 ? 19.723 19.053 -7.950 1.00 47.38 87 THR A N 1
ATOM 664 C CA . THR A 1 87 ? 19.557 20.488 -8.270 1.00 47.38 87 THR A CA 1
ATOM 665 C C . THR A 1 87 ? 20.316 21.326 -7.242 1.00 47.38 87 THR A C 1
ATOM 667 O O . THR A 1 87 ? 19.765 22.134 -6.497 1.00 47.38 87 THR A O 1
ATOM 670 N N . ALA A 1 88 ? 21.630 21.121 -7.191 1.00 55.09 88 ALA A N 1
ATOM 671 C CA . ALA A 1 88 ? 22.506 22.277 -7.119 1.00 55.09 88 ALA A CA 1
ATOM 672 C C . ALA A 1 88 ? 22.650 22.771 -8.566 1.00 55.09 88 ALA A C 1
ATOM 674 O O . ALA A 1 88 ? 22.857 21.950 -9.448 1.00 55.09 88 ALA A O 1
ATOM 675 N N . HIS A 1 89 ? 22.578 24.086 -8.789 1.00 58.84 89 HIS A N 1
ATOM 676 C CA . HIS A 1 89 ? 22.805 24.775 -10.072 1.00 58.84 89 HIS A CA 1
ATOM 677 C C . HIS A 1 89 ? 21.568 25.048 -10.956 1.00 58.84 89 HIS A C 1
ATOM 679 O O . HIS A 1 89 ? 21.265 24.307 -11.883 1.00 58.84 89 HIS A O 1
ATOM 685 N N . ALA A 1 90 ? 20.898 26.181 -10.700 1.00 44.31 90 ALA A N 1
ATOM 686 C CA . ALA A 1 90 ? 20.737 27.294 -11.656 1.00 44.31 90 ALA A CA 1
ATOM 687 C C . ALA A 1 90 ? 19.494 28.148 -11.333 1.00 44.31 90 ALA A C 1
ATOM 689 O O . ALA A 1 90 ? 18.419 27.929 -11.887 1.00 44.31 90 ALA A O 1
ATOM 690 N N . ALA A 1 91 ? 19.673 29.145 -10.465 1.00 38.94 91 ALA A N 1
ATOM 691 C CA . ALA A 1 91 ? 19.094 30.486 -10.594 1.00 38.94 91 ALA A CA 1
ATOM 692 C C . ALA A 1 91 ? 19.833 31.436 -9.646 1.00 38.94 91 ALA A C 1
ATOM 694 O O . ALA A 1 91 ? 19.983 31.066 -8.459 1.00 38.94 91 ALA A O 1
#

Organism: NCBI:txid374515

Sequence (91 aa):
MSISAMLVSASKELRECNVTGMDGQYVVATLRDGTKFMAVVFEISAGGVQLIKVKGDLPKPAGRFFFPHWRIDSLEVVQPPESQEDTAHAA

pLDDT: mean 70.76, std 17.49, range [35.44, 89.38]